Protein AF-A0A381XLC1-F1 (afdb_monomer_lite)

Structure (mmCIF, N/CA/C/O backbone):
data_AF-A0A381XLC1-F1
#
_entry.id   AF-A0A381XLC1-F1
#
loop_
_atom_site.group_PDB
_atom_site.id
_atom_site.type_symbol
_atom_site.label_atom_id
_atom_site.label_alt_id
_atom_site.label_comp_id
_atom_site.label_asym_id
_atom_site.label_entity_id
_atom_site.label_seq_id
_atom_site.pdbx_PDB_ins_code
_atom_site.Cartn_x
_atom_site.Cartn_y
_atom_site.Cartn_z
_atom_site.occupancy
_atom_site.B_iso_or_equiv
_atom_site.auth_seq_id
_atom_site.auth_comp_id
_atom_site.auth_asym_id
_atom_site.auth_atom_id
_atom_site.pdbx_PDB_model_num
ATOM 1 N N . MET A 1 1 ? 2.297 9.212 -5.713 1.00 92.44 1 MET A N 1
ATOM 2 C CA . MET A 1 1 ? 2.048 8.105 -4.776 1.00 92.44 1 MET A CA 1
ATOM 3 C C . MET A 1 1 ? 1.481 8.548 -3.441 1.00 92.44 1 MET A C 1
ATOM 5 O O . MET A 1 1 ? 0.341 8.206 -3.186 1.00 92.44 1 MET A O 1
ATOM 9 N N . GLU A 1 2 ? 2.178 9.352 -2.622 1.00 97.31 2 GLU A N 1
ATOM 10 C CA . GLU A 1 2 ? 1.662 9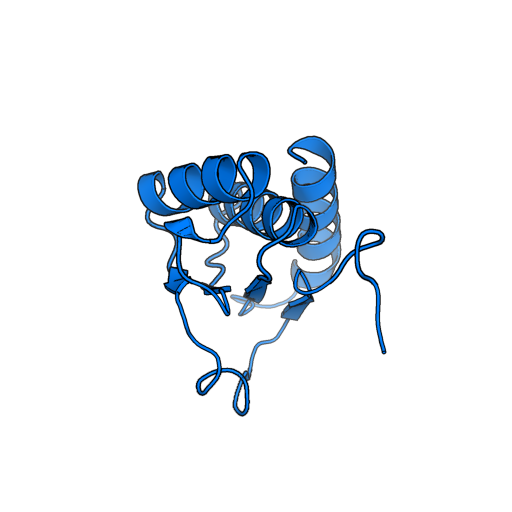.772 -1.294 1.00 97.31 2 GLU A CA 1
ATOM 11 C C . GLU A 1 2 ? 0.207 10.287 -1.352 1.00 97.31 2 GLU A C 1
ATOM 13 O O . GLU A 1 2 ? -0.663 9.784 -0.649 1.00 97.31 2 GLU A O 1
ATOM 18 N N . THR A 1 3 ? -0.086 11.232 -2.254 1.00 98.25 3 THR A N 1
ATOM 19 C CA . THR A 1 3 ? -1.436 11.793 -2.438 1.00 98.25 3 THR A CA 1
ATOM 20 C C . THR A 1 3 ? -2.466 10.759 -2.898 1.00 98.25 3 THR A C 1
ATOM 22 O O . THR A 1 3 ? -3.609 10.793 -2.445 1.00 98.25 3 THR A O 1
ATOM 25 N N . ALA A 1 4 ? -2.078 9.838 -3.783 1.00 97.81 4 ALA A N 1
ATOM 26 C CA . ALA A 1 4 ? -2.965 8.793 -4.286 1.00 97.81 4 ALA A CA 1
ATOM 27 C C . ALA A 1 4 ? -3.289 7.781 -3.179 1.00 97.81 4 ALA A C 1
ATOM 29 O O . ALA A 1 4 ? -4.461 7.546 -2.901 1.00 97.81 4 ALA A O 1
ATOM 30 N N . GLY A 1 5 ? -2.276 7.295 -2.455 1.00 98.31 5 GLY A N 1
ATOM 31 C CA . GLY A 1 5 ? -2.464 6.431 -1.289 1.00 98.31 5 GLY A CA 1
ATOM 32 C C . GLY A 1 5 ? -3.323 7.077 -0.201 1.00 98.31 5 GLY A C 1
ATOM 33 O O . GLY A 1 5 ? -4.232 6.439 0.328 1.00 98.31 5 GLY A O 1
ATOM 34 N N . LYS A 1 6 ? -3.111 8.370 0.083 1.00 98.56 6 LYS A N 1
ATOM 35 C CA . LYS A 1 6 ? -3.969 9.131 1.002 1.00 98.56 6 LYS A CA 1
ATOM 36 C C . LYS A 1 6 ? -5.427 9.136 0.538 1.00 98.56 6 LYS A C 1
ATOM 38 O O . LYS A 1 6 ? -6.311 8.824 1.326 1.00 98.56 6 LYS A O 1
ATOM 43 N N . SER A 1 7 ? -5.661 9.436 -0.738 1.00 98.56 7 SER A N 1
ATOM 44 C CA . SER A 1 7 ? -7.011 9.495 -1.312 1.00 98.56 7 SER A CA 1
ATOM 45 C C . SER A 1 7 ? -7.714 8.133 -1.257 1.00 98.56 7 SER A C 1
ATOM 47 O O . SER A 1 7 ? -8.891 8.064 -0.916 1.00 98.56 7 SER A O 1
ATOM 49 N N . ILE A 1 8 ? -6.988 7.040 -1.526 1.00 98.31 8 ILE A N 1
ATOM 50 C CA . ILE A 1 8 ? -7.498 5.666 -1.398 1.00 98.31 8 ILE A CA 1
ATOM 51 C C . ILE A 1 8 ? -7.885 5.370 0.056 1.00 98.31 8 ILE A C 1
ATOM 53 O O . ILE A 1 8 ? -8.971 4.853 0.315 1.00 98.31 8 ILE A O 1
ATOM 57 N N . SER A 1 9 ? -7.020 5.723 1.013 1.00 98.25 9 SER A N 1
ATOM 58 C CA . SER A 1 9 ? -7.297 5.535 2.439 1.00 98.25 9 SER A CA 1
ATOM 59 C C . SER A 1 9 ? -8.531 6.318 2.886 1.00 98.25 9 SER A C 1
ATOM 61 O O . SER A 1 9 ? -9.370 5.765 3.588 1.00 98.25 9 SER A O 1
ATOM 63 N N . GLU A 1 10 ? -8.655 7.589 2.503 1.00 98.00 10 GLU A N 1
ATOM 64 C CA . GLU A 1 10 ? -9.802 8.433 2.861 1.00 98.00 10 GLU A CA 1
ATOM 65 C C . GLU A 1 10 ? -11.103 7.899 2.255 1.00 98.00 10 GLU A C 1
ATOM 67 O O . GLU A 1 10 ? -12.119 7.816 2.949 1.00 98.00 10 GLU A O 1
ATOM 72 N N . PHE A 1 11 ? -11.055 7.464 0.991 1.00 97.81 11 PHE A N 1
ATOM 73 C CA . PHE A 1 11 ? -12.180 6.809 0.335 1.00 97.81 11 PHE A CA 1
ATOM 74 C C . PHE A 1 11 ? -12.617 5.566 1.112 1.00 97.81 11 PHE A C 1
ATOM 76 O O . PHE A 1 11 ? -13.789 5.458 1.467 1.00 97.81 11 PHE A O 1
ATOM 83 N N . LEU A 1 12 ? -11.694 4.652 1.428 1.00 96.94 12 LEU A N 1
ATOM 84 C CA . LEU A 1 12 ? -12.035 3.420 2.136 1.00 96.94 12 LEU A CA 1
ATOM 85 C C . LEU A 1 12 ? -12.604 3.713 3.530 1.00 96.94 12 LEU A C 1
ATOM 87 O O . LEU A 1 12 ? -13.663 3.194 3.869 1.00 96.94 12 LEU A O 1
ATOM 91 N N . ILE A 1 13 ? -11.972 4.603 4.305 1.00 96.31 13 ILE A N 1
ATOM 92 C CA . ILE A 1 13 ? -12.439 4.999 5.646 1.00 96.31 13 ILE A CA 1
ATOM 93 C C . ILE A 1 13 ? -13.899 5.472 5.614 1.00 96.31 13 ILE A C 1
ATOM 95 O O . ILE A 1 13 ? -14.697 5.056 6.455 1.00 96.31 13 ILE A O 1
ATOM 99 N N . GLY A 1 14 ? -14.280 6.271 4.612 1.00 95.75 14 GLY A N 1
ATOM 100 C CA . GLY A 1 14 ? -15.662 6.732 4.444 1.00 95.75 14 GLY A CA 1
ATOM 101 C C . GLY A 1 14 ? -16.686 5.606 4.233 1.00 95.75 14 GLY A C 1
ATOM 102 O O . GLY A 1 14 ? -17.853 5.774 4.590 1.00 95.75 14 GLY A O 1
ATOM 103 N N . HIS A 1 15 ? -16.259 4.454 3.711 1.00 93.69 15 HIS A N 1
ATOM 104 C CA . HIS A 1 15 ? -17.117 3.299 3.426 1.00 93.69 15 HIS A CA 1
ATOM 105 C C . HIS A 1 15 ? -17.116 2.248 4.539 1.00 93.69 15 HIS A C 1
ATOM 107 O O . HIS A 1 15 ? -18.073 1.485 4.651 1.00 93.69 15 HIS A O 1
ATOM 113 N N . VAL A 1 16 ? -16.076 2.212 5.377 1.00 92.25 16 VAL A N 1
ATOM 114 C CA . VAL A 1 16 ? -15.919 1.174 6.410 1.00 92.25 16 VAL A CA 1
ATOM 115 C C . VAL A 1 16 ? -16.229 1.649 7.829 1.00 92.25 16 VAL A C 1
ATOM 117 O O . VAL A 1 16 ? -16.258 0.837 8.745 1.00 92.25 16 VAL A O 1
ATOM 120 N N . GLN A 1 17 ? -16.517 2.940 8.023 1.00 87.88 17 GLN A N 1
ATOM 121 C CA . GLN A 1 17 ? -16.776 3.543 9.342 1.00 87.88 17 GLN A CA 1
ATOM 122 C C . GLN A 1 17 ? -17.911 2.889 10.157 1.00 87.88 17 GLN A C 1
ATOM 124 O O . GLN A 1 17 ? -17.933 3.020 11.377 1.00 87.88 17 GLN A O 1
ATOM 129 N N . ASN A 1 18 ? -18.845 2.189 9.501 1.00 90.31 18 ASN A N 1
ATOM 130 C CA . ASN A 1 18 ? -19.981 1.516 10.146 1.00 90.31 18 ASN A CA 1
ATOM 131 C C . ASN A 1 18 ? -19.757 0.009 10.366 1.00 90.31 18 ASN A C 1
ATOM 133 O O . ASN A 1 18 ? -20.676 -0.689 10.790 1.00 90.31 18 ASN A O 1
ATOM 137 N N . ILE A 1 19 ? -18.570 -0.505 10.041 1.00 91.69 19 ILE A N 1
ATOM 138 C CA . ILE A 1 19 ? -18.208 -1.913 10.209 1.00 91.69 19 ILE A CA 1
ATOM 139 C C . ILE A 1 19 ? -17.318 -2.007 11.44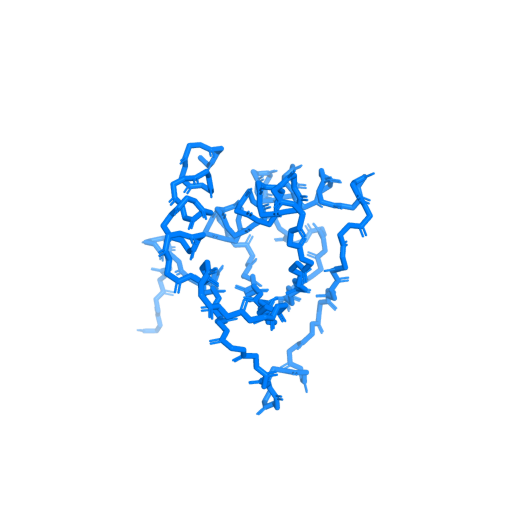6 1.00 91.69 19 ILE A C 1
ATOM 141 O O . ILE A 1 19 ? -16.331 -1.282 11.561 1.00 91.69 19 ILE A O 1
ATOM 145 N N . ASP A 1 20 ? -17.666 -2.881 12.392 1.00 90.94 20 ASP A N 1
ATOM 146 C CA . ASP A 1 20 ? -16.808 -3.122 13.554 1.00 90.94 20 ASP A CA 1
ATOM 147 C C . ASP A 1 20 ? -15.561 -3.896 13.109 1.00 90.94 20 ASP A C 1
ATOM 149 O O . ASP A 1 20 ? -15.666 -5.023 12.631 1.00 90.94 20 ASP A O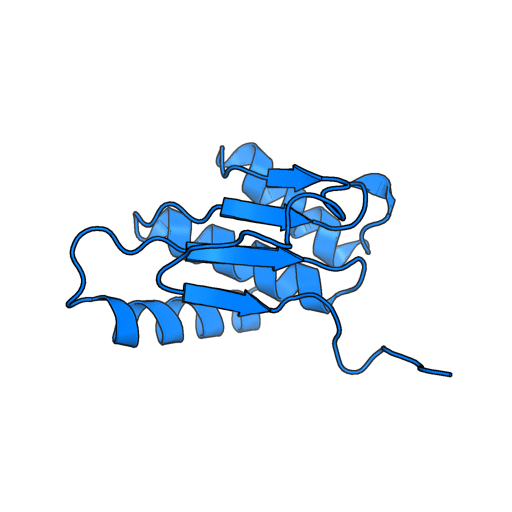 1
ATOM 153 N N . LYS A 1 21 ? -14.385 -3.274 13.262 1.00 90.25 21 LYS A N 1
ATOM 154 C CA . LYS A 1 21 ? -13.061 -3.844 12.940 1.00 90.25 21 LYS A CA 1
ATOM 155 C C . LYS A 1 21 ? -12.986 -4.467 11.532 1.00 90.25 21 LYS A C 1
ATOM 157 O O . LYS A 1 21 ? -12.721 -5.665 11.415 1.00 90.25 21 LYS A O 1
ATOM 162 N N . PRO A 1 22 ? -13.156 -3.666 10.464 1.00 95.50 22 PRO A N 1
ATOM 163 C CA . PRO A 1 22 ? -13.119 -4.176 9.101 1.00 95.50 22 PRO A CA 1
ATOM 164 C C . PRO A 1 22 ? -11.743 -4.763 8.789 1.00 95.50 22 PRO A C 1
ATOM 166 O O . PRO A 1 22 ? -10.699 -4.156 9.053 1.00 95.50 22 PRO A O 1
ATOM 169 N N . THR A 1 23 ? -11.751 -5.946 8.196 1.00 94.81 23 THR A N 1
ATOM 170 C CA . THR A 1 23 ? -10.559 -6.616 7.690 1.00 94.81 23 THR A CA 1
ATOM 171 C C . THR A 1 23 ? -10.221 -6.072 6.304 1.00 94.81 23 THR A C 1
ATOM 173 O O . THR A 1 23 ? -11.059 -6.038 5.403 1.00 94.81 23 THR A O 1
ATOM 176 N N . ILE A 1 24 ? -8.979 -5.612 6.127 1.00 96.69 24 ILE A N 1
ATOM 177 C CA . ILE A 1 24 ? -8.525 -4.972 4.886 1.00 96.69 24 ILE A CA 1
ATOM 178 C C . ILE A 1 24 ? -7.294 -5.707 4.362 1.00 96.69 24 ILE A C 1
ATOM 180 O O . ILE A 1 24 ? -6.262 -5.755 5.036 1.00 96.69 24 ILE A O 1
ATOM 184 N N . ALA A 1 25 ? -7.395 -6.237 3.148 1.00 95.88 25 ALA A N 1
ATOM 185 C CA . ALA A 1 25 ? -6.257 -6.746 2.400 1.00 95.88 25 ALA A CA 1
ATOM 186 C C . ALA A 1 25 ? -5.829 -5.752 1.321 1.00 95.88 25 ALA A C 1
ATOM 188 O O . ALA A 1 25 ? -6.650 -5.064 0.714 1.00 95.88 25 ALA A O 1
ATOM 189 N N . ILE A 1 26 ? -4.528 -5.701 1.058 1.00 97.25 26 ILE A N 1
ATOM 190 C CA . ILE A 1 26 ? -3.947 -4.911 -0.027 1.00 97.25 26 ILE A CA 1
ATOM 191 C C . ILE A 1 26 ? -3.076 -5.848 -0.845 1.00 97.25 26 ILE A C 1
ATOM 193 O O . ILE A 1 26 ? -2.107 -6.397 -0.324 1.00 97.25 26 ILE A O 1
ATOM 197 N N . VAL A 1 27 ? -3.418 -6.049 -2.112 1.00 96.44 27 VAL A N 1
ATOM 198 C CA . VAL A 1 27 ? -2.674 -6.947 -2.997 1.00 96.44 27 VAL A CA 1
ATOM 199 C C . VAL A 1 27 ? -1.774 -6.112 -3.896 1.00 96.44 27 VAL A C 1
ATOM 201 O O . VAL A 1 27 ? -2.243 -5.265 -4.642 1.00 96.44 27 VAL A O 1
ATOM 204 N N . CYS A 1 28 ? -0.469 -6.329 -3.818 1.00 96.81 28 CYS A N 1
ATOM 205 C CA . CYS A 1 28 ? 0.550 -5.480 -4.416 1.00 96.81 28 CYS A CA 1
ATOM 206 C C . CYS A 1 28 ? 1.315 -6.213 -5.522 1.00 96.81 28 CYS A C 1
ATOM 208 O O . CYS A 1 28 ? 1.847 -7.304 -5.313 1.00 96.81 28 CYS A O 1
ATOM 210 N N . GLY A 1 29 ? 1.414 -5.576 -6.690 1.00 95.94 29 GLY A N 1
ATOM 211 C CA . GLY A 1 29 ? 2.317 -5.964 -7.773 1.00 95.94 29 GLY A CA 1
ATOM 212 C C . GLY A 1 29 ? 3.737 -5.410 -7.613 1.00 95.94 29 GLY A C 1
ATOM 213 O O . GLY A 1 29 ? 4.120 -4.875 -6.575 1.00 95.94 29 GLY A O 1
ATOM 214 N N . LYS A 1 30 ? 4.523 -5.481 -8.692 1.00 95.44 30 LYS A N 1
ATOM 215 C CA . LYS A 1 30 ? 5.913 -4.982 -8.714 1.00 95.44 30 LYS A CA 1
ATOM 216 C C . LYS A 1 30 ? 6.060 -3.488 -9.032 1.00 95.44 30 LYS A C 1
ATOM 218 O O . LYS A 1 30 ? 7.068 -2.873 -8.698 1.00 95.44 30 LYS A O 1
ATOM 223 N N . GLY A 1 31 ? 5.099 -2.930 -9.770 1.00 95.94 31 GLY A N 1
ATOM 224 C CA . GLY A 1 31 ? 5.196 -1.590 -10.357 1.00 95.94 31 GLY A CA 1
ATOM 225 C C . GLY A 1 31 ? 4.695 -0.477 -9.441 1.00 95.94 31 GLY A C 1
ATOM 226 O O . GLY A 1 31 ? 4.265 -0.719 -8.324 1.00 95.94 31 GLY A O 1
ATOM 227 N N . ASN A 1 32 ? 4.664 0.755 -9.949 1.00 97.06 32 ASN A N 1
ATOM 228 C CA . ASN A 1 32 ? 4.253 1.926 -9.162 1.00 97.06 32 ASN A CA 1
ATOM 229 C C . ASN A 1 32 ? 2.809 1.855 -8.630 1.00 97.06 32 ASN A C 1
ATOM 231 O O . ASN A 1 32 ? 2.525 2.479 -7.615 1.00 97.06 32 ASN A O 1
ATOM 235 N N . ASN A 1 33 ? 1.932 1.051 -9.245 1.00 97.12 33 ASN A N 1
ATOM 236 C CA . ASN A 1 33 ? 0.580 0.815 -8.726 1.00 97.12 33 ASN A CA 1
ATOM 237 C C . ASN A 1 33 ? 0.598 0.196 -7.319 1.00 97.12 33 ASN A C 1
ATOM 239 O O . ASN A 1 33 ? -0.199 0.566 -6.461 1.00 97.12 33 ASN A O 1
ATOM 243 N N . SER A 1 34 ? 1.556 -0.695 -7.039 1.00 97.25 34 SER A N 1
ATOM 244 C CA . SER A 1 34 ? 1.683 -1.272 -5.700 1.00 97.25 34 SER A CA 1
ATOM 245 C C . SER A 1 34 ? 2.159 -0.251 -4.684 1.00 97.25 34 SER A C 1
ATOM 247 O O . SER A 1 34 ? 1.793 -0.310 -3.516 1.00 97.25 34 SER A O 1
ATOM 249 N N . GLY A 1 35 ? 2.919 0.741 -5.133 1.00 98.06 35 GLY A N 1
ATOM 250 C CA . GLY A 1 35 ? 3.319 1.853 -4.304 1.00 98.06 35 GLY A CA 1
ATOM 251 C C . GLY A 1 35 ? 2.155 2.741 -3.851 1.00 98.06 35 GLY A C 1
ATOM 252 O O . GLY A 1 35 ? 2.184 3.214 -2.716 1.00 98.06 35 GLY A O 1
ATOM 253 N N . ASP A 1 36 ? 1.102 2.909 -4.659 1.00 98.44 36 ASP A N 1
ATOM 254 C CA . ASP A 1 36 ? -0.140 3.552 -4.204 1.00 98.44 36 ASP A CA 1
ATOM 255 C C . ASP A 1 36 ? -0.832 2.703 -3.123 1.00 98.44 36 ASP A C 1
ATOM 257 O O . ASP A 1 36 ? -1.306 3.247 -2.124 1.00 98.44 36 ASP A O 1
ATOM 261 N N . GLY A 1 37 ? -0.799 1.371 -3.260 1.00 98.44 37 GLY A N 1
ATOM 262 C CA . GLY A 1 37 ? -1.272 0.419 -2.248 1.00 98.44 37 GLY A CA 1
ATOM 263 C C . GLY A 1 37 ? -0.489 0.484 -0.930 1.00 98.44 37 GLY A C 1
ATOM 264 O O . GLY A 1 37 ? -1.087 0.610 0.138 1.00 98.44 37 GLY A O 1
ATOM 265 N N . PHE A 1 38 ? 0.848 0.478 -0.978 1.00 98.69 38 PHE A N 1
ATOM 266 C CA . PHE A 1 38 ? 1.699 0.656 0.206 1.00 98.69 38 PHE A CA 1
ATOM 267 C C . PHE A 1 38 ? 1.477 2.029 0.859 1.00 98.69 38 PHE A C 1
ATOM 269 O O . PHE A 1 38 ? 1.372 2.136 2.081 1.00 98.69 38 PHE A O 1
ATOM 276 N N . ALA A 1 39 ? 1.347 3.091 0.059 1.00 98.69 39 ALA A N 1
ATOM 277 C CA . ALA A 1 39 ? 1.014 4.416 0.569 1.00 98.69 39 ALA A CA 1
ATOM 278 C C . ALA A 1 39 ? -0.357 4.424 1.266 1.00 98.69 39 ALA A C 1
ATOM 280 O O . ALA A 1 39 ? -0.475 4.960 2.367 1.00 98.69 39 ALA A O 1
ATOM 281 N N . ALA A 1 40 ? -1.375 3.785 0.683 1.00 98.75 40 ALA A N 1
ATOM 282 C CA . ALA A 1 40 ? -2.684 3.634 1.314 1.00 98.75 40 ALA A CA 1
ATOM 283 C C . ALA A 1 40 ? -2.592 2.871 2.644 1.00 98.75 40 ALA A C 1
ATOM 285 O O . ALA A 1 40 ? -3.176 3.306 3.634 1.00 98.75 40 ALA A O 1
ATOM 286 N N . ALA A 1 41 ? -1.802 1.794 2.702 1.00 98.62 41 ALA A N 1
ATOM 287 C CA . ALA A 1 41 ? -1.586 1.011 3.918 1.00 98.62 41 ALA A CA 1
ATOM 288 C C . ALA A 1 41 ? -1.035 1.859 5.072 1.00 98.62 41 ALA A C 1
ATOM 290 O O . ALA A 1 41 ? -1.549 1.795 6.188 1.00 98.62 41 ALA A O 1
ATOM 291 N N . LYS A 1 42 ? -0.032 2.702 4.790 1.00 98.50 42 LYS A N 1
ATOM 292 C CA . LYS A 1 42 ? 0.526 3.666 5.748 1.00 98.50 42 LYS A CA 1
ATOM 293 C C . LYS A 1 42 ? -0.566 4.568 6.334 1.00 98.50 42 LYS A C 1
ATOM 295 O O . LYS A 1 42 ? -0.667 4.681 7.554 1.00 98.50 42 LYS A O 1
ATOM 300 N N . PHE A 1 43 ? -1.397 5.187 5.491 1.00 98.56 43 PHE A N 1
ATOM 301 C CA . PHE A 1 43 ? -2.462 6.084 5.957 1.00 98.56 43 PHE A CA 1
ATOM 302 C C . PHE A 1 43 ? -3.572 5.346 6.714 1.00 98.56 43 PHE A C 1
ATOM 304 O O . PHE A 1 43 ? -4.027 5.842 7.747 1.00 98.56 43 PHE A O 1
ATOM 311 N N . LEU A 1 44 ? -3.963 4.152 6.266 1.00 98.25 44 LEU A N 1
ATOM 312 C CA . LEU A 1 44 ? -4.921 3.302 6.974 1.00 98.25 44 LEU A CA 1
ATOM 313 C C . LEU A 1 44 ? -4.402 2.940 8.371 1.00 98.25 44 LEU A C 1
ATOM 315 O O . LEU A 1 44 ? -5.117 3.115 9.359 1.00 98.25 44 LEU A O 1
ATOM 319 N N . HIS A 1 45 ? -3.135 2.536 8.473 1.00 98.19 45 HIS A N 1
ATOM 320 C CA . HIS A 1 45 ? -2.491 2.227 9.748 1.00 98.19 45 HIS A CA 1
ATOM 321 C C . HIS A 1 45 ? -2.416 3.446 10.679 1.00 98.19 45 HIS A C 1
ATOM 323 O O . HIS A 1 45 ? -2.752 3.361 11.863 1.00 98.19 45 HIS A O 1
ATOM 329 N N . SER A 1 46 ? -2.061 4.623 10.153 1.00 97.75 46 SER A N 1
ATOM 330 C CA . SER A 1 46 ? -2.097 5.875 10.923 1.00 97.75 46 SER A CA 1
ATOM 331 C C . SER A 1 46 ? -3.498 6.211 11.455 1.00 97.75 46 SER A C 1
ATOM 333 O O . SER A 1 46 ? -3.611 6.763 12.551 1.00 97.75 46 SER A O 1
ATOM 335 N N . ASN A 1 47 ? -4.553 5.816 10.736 1.00 96.69 47 ASN A N 1
ATOM 336 C CA . ASN A 1 47 ? -5.956 5.946 11.144 1.00 96.69 47 ASN A CA 1
ATOM 337 C C . ASN A 1 47 ? -6.479 4.761 11.982 1.00 96.69 47 ASN A C 1
ATOM 339 O O . ASN A 1 47 ? -7.687 4.620 12.145 1.00 96.69 47 ASN A O 1
ATOM 343 N N . LYS A 1 48 ? -5.586 3.944 12.564 1.00 96.12 48 LYS A N 1
ATOM 344 C CA . LYS A 1 48 ? -5.905 2.830 13.483 1.00 96.12 48 LYS A CA 1
ATOM 345 C C . LYS A 1 48 ? -6.597 1.622 12.843 1.00 96.12 48 LYS A C 1
ATOM 347 O O . LYS A 1 48 ? -7.168 0.803 13.560 1.00 96.12 48 LYS A O 1
ATOM 352 N N . TYR A 1 49 ? -6.499 1.476 11.526 1.00 96.81 49 TYR A N 1
ATOM 353 C CA . TYR A 1 49 ? -6.837 0.230 10.840 1.00 96.81 49 TYR A CA 1
ATOM 354 C C . TYR A 1 49 ? -5.623 -0.701 10.786 1.00 96.81 49 TYR A C 1
ATOM 356 O O . TYR A 1 49 ? -4.483 -0.252 10.877 1.00 96.81 49 TYR A O 1
ATOM 364 N N . ASN A 1 50 ? -5.863 -1.996 10.587 1.00 95.94 50 ASN A N 1
ATOM 365 C CA . ASN A 1 50 ? -4.812 -3.014 10.527 1.00 95.94 50 ASN A CA 1
ATOM 366 C C . ASN A 1 50 ? -4.792 -3.685 9.143 1.00 95.94 50 ASN A C 1
ATOM 368 O O . ASN A 1 50 ? -5.275 -4.812 9.015 1.00 95.94 50 ASN A O 1
ATOM 372 N N . PRO A 1 51 ? -4.296 -3.005 8.092 1.00 97.31 51 PRO A N 1
ATOM 373 C CA . PRO A 1 51 ? -4.216 -3.604 6.767 1.00 97.31 51 PRO A CA 1
ATOM 374 C C . PRO A 1 51 ? -3.177 -4.731 6.735 1.00 97.31 51 PRO A C 1
ATOM 376 O O . PRO A 1 51 ? -2.102 -4.616 7.327 1.00 97.31 51 PRO A O 1
ATOM 379 N N . GLN A 1 52 ? -3.480 -5.794 5.992 1.00 96.31 52 GLN A N 1
ATOM 380 C CA . GLN A 1 52 ? -2.524 -6.844 5.653 1.00 96.31 52 GLN A CA 1
ATOM 381 C C . GLN A 1 52 ? -2.148 -6.738 4.178 1.00 96.31 52 GLN A C 1
ATOM 383 O O . GLN A 1 52 ? -3.016 -6.734 3.304 1.00 96.31 52 GLN A O 1
ATOM 388 N N . ILE A 1 53 ? -0.851 -6.644 3.898 1.00 97.44 53 ILE A N 1
ATOM 389 C CA . ILE A 1 53 ? -0.351 -6.496 2.535 1.00 97.44 53 ILE A CA 1
ATOM 390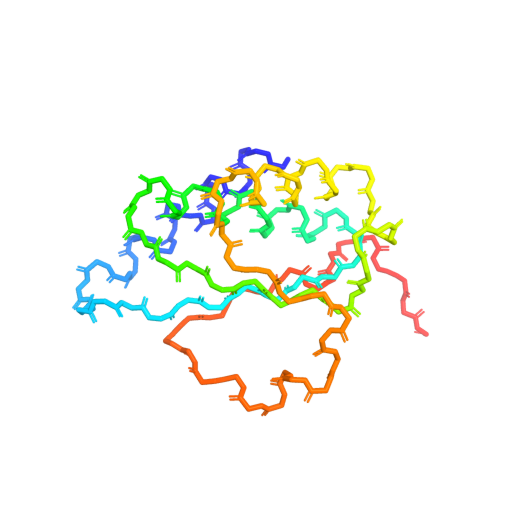 C C . ILE A 1 53 ? 0.148 -7.843 2.012 1.00 97.44 53 ILE A C 1
ATOM 392 O O . ILE A 1 53 ? 0.919 -8.540 2.670 1.00 97.44 53 ILE A O 1
ATOM 396 N N . PHE A 1 54 ? -0.250 -8.168 0.790 1.00 96.25 54 PHE A N 1
ATOM 397 C CA . PHE A 1 54 ? 0.139 -9.355 0.041 1.00 96.25 54 PHE A CA 1
ATOM 398 C C . PHE A 1 54 ? 0.847 -8.909 -1.235 1.00 96.25 54 PHE A C 1
ATOM 400 O O . PHE A 1 54 ? 0.214 -8.464 -2.186 1.00 96.25 54 PHE A O 1
ATOM 407 N N . CYS A 1 55 ? 2.173 -8.977 -1.255 1.00 96.31 55 CYS A N 1
ATOM 408 C CA . CYS A 1 55 ? 2.991 -8.603 -2.398 1.00 96.31 55 CYS A CA 1
ATOM 409 C C . CYS A 1 55 ? 3.401 -9.851 -3.188 1.00 96.31 55 CYS A C 1
ATOM 411 O O . CYS A 1 55 ? 4.061 -10.746 -2.657 1.00 96.31 55 CYS A O 1
ATOM 413 N N . ILE A 1 56 ? 3.053 -9.908 -4.475 1.00 95.00 56 ILE A N 1
ATOM 414 C CA . ILE A 1 56 ? 3.328 -11.088 -5.317 1.00 95.00 56 ILE A CA 1
ATOM 415 C C . ILE A 1 56 ? 4.809 -11.252 -5.682 1.00 95.00 56 ILE A C 1
ATOM 417 O O . ILE A 1 56 ? 5.202 -12.301 -6.183 1.00 95.00 56 ILE A O 1
ATOM 421 N N . CYS A 1 57 ? 5.634 -10.234 -5.437 1.00 94.88 57 CYS A N 1
ATOM 422 C CA . CYS A 1 57 ? 7.075 -10.258 -5.669 1.00 94.88 57 CYS A CA 1
ATOM 423 C C . CYS A 1 57 ? 7.849 -9.998 -4.371 1.00 94.88 57 CYS A C 1
ATOM 425 O O . CYS A 1 57 ? 7.269 -9.655 -3.338 1.00 94.88 57 CYS A O 1
ATOM 427 N N . SER A 1 58 ? 9.170 -10.139 -4.421 1.00 96.75 58 SER A N 1
ATOM 428 C CA . SER A 1 58 ? 10.051 -9.765 -3.316 1.00 96.75 58 SER A CA 1
ATOM 429 C C . SER A 1 58 ? 10.221 -8.244 -3.204 1.00 96.75 58 SER A C 1
ATOM 431 O O . SER A 1 58 ? 9.999 -7.495 -4.158 1.00 96.75 58 SER A O 1
ATOM 433 N N . LEU A 1 59 ? 10.681 -7.778 -2.039 1.00 97.38 59 LEU A N 1
ATOM 434 C CA . LEU A 1 59 ? 10.998 -6.365 -1.784 1.00 97.38 59 LEU A CA 1
ATOM 435 C C . LEU A 1 59 ? 11.999 -5.781 -2.801 1.00 97.38 59 LEU A C 1
ATOM 437 O O . LEU A 1 59 ? 11.914 -4.607 -3.152 1.00 97.38 59 LEU A O 1
ATOM 441 N N . ASN A 1 60 ? 12.941 -6.595 -3.288 1.00 97.06 60 ASN A N 1
ATOM 442 C CA . ASN A 1 60 ? 13.985 -6.160 -4.221 1.00 97.06 60 ASN A CA 1
ATOM 443 C C . ASN A 1 60 ? 13.501 -6.036 -5.671 1.00 97.06 60 ASN A C 1
ATOM 445 O O . ASN A 1 60 ? 14.164 -5.380 -6.471 1.00 97.06 60 ASN A O 1
ATOM 449 N N . GLU A 1 61 ? 12.368 -6.651 -6.004 1.00 97.31 61 GLU A N 1
ATOM 450 C CA . GLU A 1 61 ? 11.752 -6.594 -7.335 1.00 97.31 61 GLU A CA 1
ATOM 451 C C . GLU A 1 61 ? 10.783 -5.416 -7.493 1.00 97.31 61 GLU A C 1
ATOM 453 O O . GLU A 1 61 ? 10.346 -5.123 -8.608 1.00 97.31 61 GLU A O 1
ATOM 458 N N . LEU A 1 62 ? 10.447 -4.741 -6.390 1.00 97.94 62 LEU A N 1
ATOM 459 C CA . LEU A 1 62 ? 9.636 -3.532 -6.413 1.00 97.94 62 LEU A CA 1
ATOM 460 C C . LEU A 1 62 ? 10.350 -2.402 -7.160 1.00 97.94 62 LEU A C 1
ATOM 462 O O . LEU A 1 62 ? 11.570 -2.231 -7.070 1.00 97.94 62 LEU A O 1
ATOM 466 N N . SER A 1 63 ? 9.564 -1.563 -7.836 1.00 97.25 63 SER A N 1
ATOM 467 C CA . SER A 1 63 ? 10.053 -0.275 -8.325 1.00 97.25 63 SER A CA 1
ATOM 468 C C . SER A 1 63 ? 10.605 0.578 -7.175 1.00 97.25 63 SER A C 1
ATOM 470 O O . SER A 1 63 ? 10.262 0.378 -6.008 1.00 97.25 63 SER A O 1
ATOM 472 N N . ASN A 1 64 ? 11.453 1.561 -7.490 1.00 97.81 64 ASN A N 1
ATOM 473 C CA . ASN A 1 64 ? 12.037 2.437 -6.468 1.00 97.81 64 ASN A CA 1
ATOM 474 C C . ASN A 1 64 ? 10.966 3.125 -5.609 1.00 97.81 64 ASN A C 1
ATOM 476 O O . ASN A 1 64 ? 11.086 3.126 -4.384 1.00 97.81 64 ASN A O 1
ATOM 480 N N . ASP A 1 65 ? 9.910 3.637 -6.246 1.00 96.81 65 ASP A N 1
ATOM 481 C CA . ASP A 1 65 ? 8.810 4.301 -5.549 1.00 96.81 65 ASP A CA 1
ATOM 482 C C . ASP A 1 65 ? 8.030 3.308 -4.681 1.00 96.81 65 ASP A C 1
ATOM 484 O O . ASP A 1 65 ? 7.812 3.565 -3.498 1.00 96.81 65 ASP A O 1
ATOM 488 N N . ALA A 1 66 ? 7.663 2.140 -5.221 1.00 98.00 66 ALA A N 1
ATOM 489 C CA . ALA A 1 66 ? 6.949 1.118 -4.459 1.00 98.00 66 ALA A CA 1
ATOM 490 C C . ALA A 1 66 ? 7.764 0.630 -3.254 1.00 98.00 66 ALA A C 1
ATOM 492 O O . ALA A 1 66 ? 7.245 0.551 -2.142 1.00 98.00 66 ALA A O 1
ATOM 493 N N . ARG A 1 67 ? 9.065 0.386 -3.443 1.00 98.62 67 ARG A N 1
ATOM 494 C CA . ARG A 1 67 ? 9.990 -0.028 -2.382 1.00 98.62 67 ARG A CA 1
ATOM 495 C C . ARG A 1 67 ? 10.131 1.026 -1.286 1.00 98.62 67 ARG A C 1
ATOM 497 O O . ARG A 1 67 ? 10.201 0.666 -0.115 1.00 98.62 67 ARG A O 1
ATOM 504 N N . TYR A 1 68 ? 10.146 2.312 -1.639 1.00 98.50 68 TYR A N 1
ATOM 505 C CA . TYR A 1 68 ? 10.192 3.400 -0.658 1.00 98.50 68 TYR A CA 1
ATOM 506 C C . TYR A 1 68 ? 8.995 3.352 0.306 1.00 98.50 68 TYR A C 1
ATOM 508 O O . TYR A 1 68 ? 9.174 3.473 1.518 1.00 98.50 68 TYR A O 1
ATOM 516 N N . PHE A 1 69 ? 7.782 3.110 -0.198 1.00 98.62 69 PHE A N 1
ATOM 517 C CA . PHE A 1 69 ? 6.598 2.982 0.660 1.00 98.62 69 PHE A CA 1
ATOM 518 C C . PHE A 1 69 ? 6.488 1.621 1.348 1.00 98.62 69 PHE A C 1
ATOM 520 O O . PHE A 1 69 ? 6.027 1.566 2.487 1.00 98.62 69 PHE A O 1
ATOM 527 N N . ALA A 1 70 ? 6.951 0.539 0.718 1.00 98.69 70 ALA A N 1
ATOM 528 C CA . ALA A 1 70 ? 7.044 -0.765 1.369 1.00 98.69 70 ALA A CA 1
ATOM 529 C C . ALA A 1 70 ? 7.952 -0.707 2.609 1.00 98.69 70 ALA A C 1
ATOM 531 O O . ALA A 1 70 ? 7.570 -1.202 3.664 1.00 98.69 70 ALA A O 1
ATOM 532 N N . ASN A 1 71 ? 9.103 -0.029 2.519 1.00 98.69 71 ASN A N 1
ATOM 533 C CA . ASN A 1 71 ? 9.992 0.182 3.664 1.00 98.69 71 ASN A CA 1
ATOM 534 C C . ASN A 1 71 ? 9.320 0.995 4.779 1.00 98.69 71 ASN A C 1
ATOM 536 O O . ASN A 1 71 ? 9.384 0.590 5.931 1.00 98.69 71 ASN A O 1
ATOM 540 N N . GLN A 1 72 ? 8.589 2.068 4.451 1.00 98.62 72 GLN A N 1
ATOM 541 C CA . GLN A 1 72 ? 7.808 2.797 5.463 1.00 98.62 72 GLN A CA 1
ATOM 542 C C . GLN A 1 72 ? 6.772 1.900 6.154 1.00 98.62 72 GLN A C 1
ATOM 544 O O . GLN A 1 72 ? 6.581 1.995 7.363 1.00 98.62 72 GLN A O 1
ATOM 549 N N . CYS A 1 73 ? 6.105 1.017 5.406 1.00 98.69 73 CYS A N 1
ATOM 550 C CA . CYS A 1 73 ? 5.160 0.064 5.983 1.00 98.69 73 CYS A CA 1
ATOM 551 C C . CYS A 1 73 ? 5.855 -0.909 6.949 1.00 98.69 73 CYS A C 1
ATOM 553 O O . CYS A 1 73 ? 5.331 -1.155 8.035 1.00 98.69 73 CYS A O 1
ATOM 555 N N . LEU A 1 74 ? 7.040 -1.413 6.586 1.00 98.50 74 LEU A N 1
ATOM 556 C CA . LEU A 1 74 ? 7.864 -2.262 7.452 1.00 98.50 74 LEU A CA 1
ATOM 557 C C . LEU A 1 74 ? 8.296 -1.525 8.727 1.00 98.50 74 LEU A C 1
ATOM 559 O O . LEU A 1 74 ? 8.127 -2.062 9.820 1.00 98.50 74 LEU A O 1
ATOM 563 N N . ASP A 1 75 ? 8.771 -0.284 8.603 1.00 98.44 75 ASP A N 1
ATOM 564 C CA . ASP A 1 75 ? 9.185 0.556 9.737 1.00 98.44 75 ASP A CA 1
ATOM 565 C C . ASP A 1 75 ? 8.020 0.848 10.698 1.00 98.44 75 ASP A C 1
ATOM 567 O O . ASP A 1 75 ? 8.207 0.984 11.907 1.00 98.44 75 ASP A O 1
ATOM 571 N N . MET A 1 76 ? 6.795 0.917 10.169 1.00 98.12 76 MET A N 1
ATOM 572 C CA . MET A 1 76 ? 5.563 1.089 10.944 1.00 98.12 76 MET A CA 1
ATOM 573 C C . MET A 1 76 ? 5.024 -0.218 11.544 1.00 98.12 76 MET A C 1
ATOM 575 O O . MET A 1 76 ? 4.037 -0.173 12.278 1.00 98.12 76 MET A O 1
ATOM 579 N N . GLY A 1 77 ? 5.641 -1.365 11.245 1.00 98.00 77 GLY A N 1
ATOM 580 C CA . GLY A 1 77 ? 5.203 -2.680 11.717 1.00 98.00 77 GLY A CA 1
ATOM 581 C C . GLY A 1 77 ? 3.960 -3.227 11.008 1.00 98.00 77 GLY A C 1
ATOM 582 O O . GLY A 1 77 ? 3.293 -4.112 11.544 1.00 98.00 77 GLY A O 1
ATOM 583 N N . ILE A 1 78 ? 3.627 -2.718 9.818 1.00 98.44 78 ILE A N 1
ATOM 584 C CA . ILE A 1 78 ? 2.504 -3.222 9.018 1.00 98.44 78 ILE A CA 1
ATOM 585 C C . ILE A 1 78 ? 2.862 -4.612 8.480 1.00 98.44 78 ILE A C 1
ATOM 587 O O . ILE A 1 78 ? 3.972 -4.840 8.000 1.00 98.44 78 ILE A O 1
ATOM 591 N N . SER A 1 79 ? 1.917 -5.554 8.547 1.00 95.94 79 SER A N 1
ATOM 592 C CA . SER A 1 79 ? 2.135 -6.923 8.072 1.00 95.94 79 SER A CA 1
ATOM 593 C C . SER A 1 79 ? 2.229 -6.966 6.546 1.00 95.94 79 SER A C 1
ATOM 595 O O . SER A 1 79 ? 1.282 -6.587 5.852 1.00 95.94 79 SER A O 1
ATOM 597 N N . ILE A 1 80 ? 3.361 -7.450 6.027 1.00 97.12 80 ILE A N 1
ATOM 598 C CA . ILE A 1 80 ? 3.597 -7.643 4.592 1.00 97.12 80 ILE A CA 1
ATOM 599 C C . ILE A 1 80 ? 4.048 -9.078 4.344 1.00 97.12 80 ILE A C 1
ATOM 601 O O . ILE A 1 80 ? 5.056 -9.526 4.891 1.00 97.12 80 ILE A O 1
ATOM 605 N N . GLN A 1 81 ? 3.331 -9.785 3.479 1.00 95.00 81 GLN A N 1
ATOM 606 C CA . GLN A 1 81 ? 3.758 -11.063 2.926 1.00 95.00 81 GLN A CA 1
ATOM 607 C C . GLN A 1 81 ? 4.328 -10.834 1.530 1.00 95.00 81 GLN A C 1
ATOM 609 O O . GLN A 1 81 ? 3.612 -10.391 0.639 1.00 95.00 81 GLN A O 1
ATOM 614 N N . PHE A 1 82 ? 5.612 -11.121 1.336 1.00 95.56 82 PHE A N 1
ATOM 615 C CA . PHE A 1 82 ? 6.257 -11.055 0.024 1.00 95.56 82 PHE A CA 1
ATOM 616 C C . PHE A 1 82 ? 6.228 -12.415 -0.677 1.00 95.56 82 PHE A C 1
ATOM 618 O O . PHE A 1 82 ? 6.166 -13.456 -0.022 1.00 95.56 82 PHE A O 1
ATOM 625 N N . SER A 1 83 ? 6.31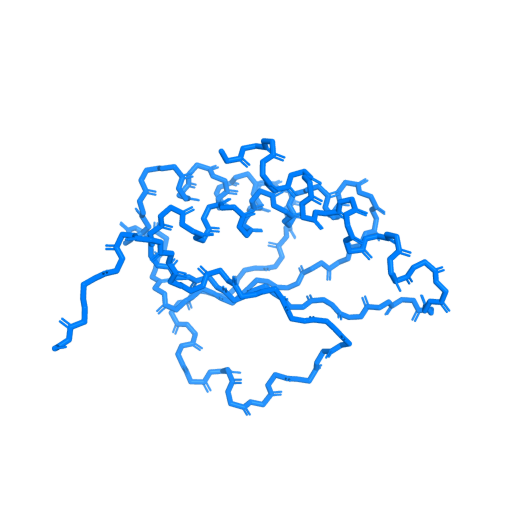5 -12.399 -2.007 1.00 91.81 83 SER A N 1
ATOM 626 C CA . SER A 1 83 ? 6.307 -13.597 -2.858 1.00 91.81 83 SER A CA 1
ATOM 627 C C . SER A 1 83 ? 5.094 -14.515 -2.620 1.00 91.81 83 SER A C 1
ATOM 629 O O . SER A 1 83 ? 5.195 -15.738 -2.697 1.00 91.81 83 SER A O 1
ATOM 631 N N . CYS A 1 84 ? 3.929 -13.935 -2.318 1.00 80.56 84 CYS A N 1
ATOM 632 C CA . CYS A 1 84 ? 2.762 -14.653 -1.797 1.00 80.56 84 CYS A CA 1
ATOM 633 C C . CYS A 1 84 ? 1.787 -15.173 -2.875 1.00 80.56 84 CYS A C 1
ATOM 635 O O . CYS A 1 84 ? 0.587 -15.257 -2.622 1.00 80.56 84 CYS A O 1
ATOM 637 N N . ILE A 1 85 ? 2.273 -15.525 -4.070 1.00 72.25 85 ILE A N 1
ATOM 638 C CA . ILE A 1 85 ? 1.440 -15.918 -5.231 1.00 72.25 85 ILE A CA 1
ATOM 639 C C . ILE A 1 85 ? 0.426 -17.030 -4.896 1.00 72.25 85 ILE A C 1
ATOM 641 O O . ILE A 1 85 ? -0.685 -17.003 -5.408 1.00 72.25 85 ILE A O 1
ATOM 645 N N . ASN A 1 86 ? 0.763 -17.943 -3.980 1.00 66.94 86 ASN A N 1
ATOM 646 C CA . ASN A 1 86 ? -0.091 -19.079 -3.601 1.00 66.94 86 ASN A CA 1
ATOM 647 C C . ASN A 1 86 ? -1.039 -18.803 -2.415 1.00 66.94 86 ASN A C 1
ATOM 649 O O . ASN A 1 86 ? -1.753 -19.703 -1.990 1.00 66.94 86 ASN A O 1
ATOM 653 N N . VAL A 1 87 ? -0.998 -17.607 -1.816 1.00 64.56 87 VAL A N 1
ATOM 654 C CA . VAL A 1 87 ? -1.793 -17.258 -0.614 1.00 64.56 87 VAL A CA 1
ATOM 655 C C . VAL A 1 87 ? -3.066 -16.484 -0.988 1.00 64.56 87 VAL A C 1
ATOM 657 O O . VAL A 1 87 ? -3.944 -16.272 -0.157 1.00 64.56 87 VAL A O 1
ATOM 660 N N . ILE A 1 88 ? -3.175 -16.062 -2.249 1.00 64.88 88 ILE A N 1
ATOM 661 C CA . ILE A 1 88 ? -4.215 -15.143 -2.724 1.00 64.88 88 ILE A CA 1
ATOM 662 C C . ILE A 1 88 ? -5.561 -15.853 -2.949 1.00 64.88 88 ILE A C 1
ATOM 664 O O . ILE A 1 88 ? -6.605 -15.223 -2.800 1.00 64.88 88 ILE A O 1
ATOM 668 N N . ASP A 1 89 ? -5.563 -17.158 -3.232 1.00 64.56 89 ASP A N 1
ATOM 669 C CA . ASP A 1 89 ? -6.770 -17.889 -3.650 1.00 64.56 89 ASP A CA 1
ATOM 670 C C . ASP A 1 89 ? -7.877 -17.964 -2.573 1.00 64.56 89 ASP A C 1
ATOM 672 O O . ASP A 1 89 ? -9.048 -18.119 -2.911 1.00 64.56 89 ASP A O 1
ATOM 676 N N . ASP A 1 90 ? -7.534 -17.771 -1.293 1.00 68.75 90 ASP A N 1
ATOM 677 C CA . ASP A 1 90 ? -8.464 -17.813 -0.150 1.00 68.75 90 ASP A CA 1
ATOM 678 C C . ASP A 1 90 ? -8.594 -16.463 0.592 1.00 68.75 90 ASP A C 1
ATOM 680 O O . ASP A 1 90 ? -8.962 -16.417 1.772 1.00 68.75 90 ASP A O 1
ATOM 684 N N . LEU A 1 91 ? -8.302 -15.338 -0.075 1.00 76.25 91 LEU A N 1
ATOM 685 C CA . LEU A 1 91 ? -8.435 -13.989 0.496 1.00 76.25 91 LEU A CA 1
ATOM 686 C C . LEU A 1 91 ? -9.888 -13.689 0.918 1.00 76.25 91 LEU A C 1
ATOM 688 O O . LEU A 1 91 ? -10.720 -13.259 0.121 1.00 76.25 91 LEU A O 1
ATOM 692 N N . LYS A 1 92 ? -10.184 -13.870 2.209 1.00 85.88 92 LYS A N 1
ATOM 693 C CA . LYS A 1 92 ? -11.454 -13.492 2.847 1.00 85.88 92 LYS A CA 1
ATOM 694 C C . LYS A 1 92 ? -11.256 -12.259 3.719 1.00 85.88 92 LYS A C 1
ATOM 696 O O . LYS A 1 92 ? -10.868 -12.374 4.877 1.00 85.88 92 LYS A O 1
ATOM 701 N N . TYR A 1 93 ? -11.517 -11.096 3.134 1.00 91.62 93 TYR A N 1
ATOM 702 C CA . TYR A 1 93 ? -11.447 -9.793 3.790 1.00 91.62 93 TYR A CA 1
ATOM 703 C C . TYR A 1 93 ? -12.702 -8.995 3.442 1.00 91.62 93 TYR A C 1
ATOM 705 O O . TYR A 1 93 ? -13.261 -9.172 2.360 1.00 91.62 93 TYR A O 1
ATOM 713 N N . ASP A 1 94 ? -13.127 -8.106 4.337 1.00 93.31 94 ASP A N 1
ATOM 714 C CA . ASP A 1 94 ? -14.265 -7.215 4.087 1.00 93.31 94 ASP A CA 1
ATOM 715 C C . ASP A 1 94 ? -13.972 -6.284 2.902 1.00 93.31 94 ASP A C 1
ATOM 717 O O . ASP A 1 94 ? -14.865 -5.960 2.119 1.00 93.31 94 ASP A O 1
ATOM 721 N N . PHE A 1 95 ? -12.700 -5.892 2.747 1.00 94.69 95 PHE A N 1
ATOM 722 C CA . PHE A 1 95 ? -12.229 -5.052 1.651 1.00 94.69 95 PHE A CA 1
ATOM 723 C C . PHE A 1 95 ? -10.883 -5.525 1.113 1.00 94.69 95 PHE A C 1
ATOM 725 O O . PHE A 1 95 ? -9.965 -5.846 1.870 1.00 94.69 95 PHE A O 1
ATOM 732 N N . ILE A 1 96 ? -10.755 -5.495 -0.212 1.00 94.88 96 ILE A N 1
ATOM 733 C CA . ILE A 1 96 ? -9.512 -5.779 -0.927 1.00 94.88 96 ILE A CA 1
ATOM 734 C C . ILE A 1 96 ? -9.168 -4.561 -1.783 1.00 94.88 96 ILE A C 1
ATOM 736 O O . ILE A 1 96 ? -9.968 -4.135 -2.615 1.00 94.88 96 ILE A O 1
ATOM 740 N N . ILE A 1 97 ? -7.975 -4.005 -1.580 1.00 96.38 97 ILE A N 1
ATOM 741 C CA . ILE A 1 97 ? -7.397 -2.975 -2.447 1.00 96.38 97 ILE A CA 1
ATOM 742 C C . ILE A 1 97 ? -6.503 -3.672 -3.475 1.00 96.38 97 ILE A C 1
ATOM 744 O O . ILE A 1 97 ? -5.502 -4.290 -3.106 1.00 96.38 97 ILE A O 1
ATOM 748 N N . ASP A 1 98 ? -6.851 -3.557 -4.757 1.00 95.19 98 ASP A N 1
ATOM 749 C CA . ASP A 1 98 ? -6.045 -4.081 -5.862 1.00 95.19 98 ASP A CA 1
ATOM 750 C C . ASP A 1 98 ? -4.969 -3.070 -6.297 1.00 95.19 98 ASP A C 1
ATOM 752 O O . ASP A 1 98 ? -5.245 -2.039 -6.910 1.00 95.19 98 ASP A O 1
ATOM 756 N N . GLY A 1 99 ? -3.723 -3.392 -5.962 1.00 95.62 99 GLY A N 1
ATOM 757 C CA . GLY A 1 99 ? -2.494 -2.705 -6.346 1.00 95.62 99 GLY A CA 1
ATOM 758 C C . GLY A 1 99 ? -1.615 -3.536 -7.294 1.00 95.62 99 GLY A C 1
ATOM 759 O O . GLY A 1 99 ? -0.402 -3.314 -7.349 1.00 95.62 99 GLY A O 1
ATOM 760 N N . LEU A 1 100 ? -2.170 -4.511 -8.026 1.00 94.50 100 LEU A N 1
ATOM 761 C CA . LEU A 1 100 ? -1.407 -5.431 -8.880 1.00 94.50 100 LEU A CA 1
ATOM 762 C C . LEU A 1 100 ? -0.851 -4.748 -10.132 1.00 94.50 100 LEU A C 1
ATOM 764 O O . LEU A 1 100 ? 0.365 -4.670 -10.328 1.00 94.50 100 LEU A O 1
ATOM 768 N N . LEU A 1 101 ? -1.741 -4.249 -10.989 1.00 94.44 101 LEU A N 1
ATOM 769 C CA . LEU A 1 101 ? -1.403 -3.702 -12.301 1.00 94.44 101 LEU A CA 1
ATOM 770 C C . LEU A 1 101 ? -1.980 -2.298 -12.451 1.00 94.44 101 LEU A C 1
ATOM 772 O O . LEU A 1 101 ? -3.111 -2.034 -12.067 1.00 94.44 101 LEU A O 1
ATOM 776 N N . GLY A 1 102 ? -1.185 -1.403 -13.032 1.00 92.44 102 GLY A N 1
ATOM 777 C CA . GLY A 1 102 ? -1.611 -0.049 -13.379 1.00 92.44 102 GLY A CA 1
ATOM 778 C C . GLY A 1 102 ? -1.479 0.207 -14.876 1.00 92.44 102 GLY A C 1
ATOM 779 O O . GLY A 1 102 ? -1.282 -0.710 -15.670 1.00 92.44 102 GLY A O 1
ATOM 780 N N . THR A 1 103 ? -1.492 1.478 -15.263 1.00 92.81 103 THR A N 1
ATOM 781 C CA . THR A 1 103 ? -1.426 1.916 -16.670 1.00 92.81 103 THR A CA 1
ATOM 782 C C . THR A 1 103 ? -0.136 1.534 -17.402 1.00 92.81 103 THR A C 1
ATOM 784 O O . THR A 1 103 ? -0.106 1.548 -18.626 1.00 92.81 103 THR A O 1
ATOM 787 N N . GLY A 1 104 ? 0.928 1.187 -16.671 1.00 89.06 104 GLY A N 1
ATOM 788 C CA . GLY A 1 104 ? 2.206 0.744 -17.237 1.00 89.06 104 GLY A CA 1
ATOM 789 C C . GLY A 1 104 ? 2.257 -0.736 -17.623 1.00 89.06 104 GLY A C 1
ATOM 790 O O . GLY A 1 104 ? 3.318 -1.214 -18.020 1.00 89.06 104 GLY A O 1
ATOM 791 N N . VAL A 1 105 ? 1.164 -1.488 -17.466 1.00 90.44 105 VAL A N 1
ATOM 792 C CA . VAL A 1 105 ? 1.127 -2.882 -17.913 1.00 90.44 105 VAL A CA 1
ATOM 793 C C . VAL A 1 105 ? 1.114 -2.952 -19.440 1.00 90.44 105 VAL A C 1
ATOM 795 O O . VAL A 1 105 ? 0.409 -2.206 -20.113 1.00 90.44 105 VAL A O 1
ATOM 798 N N . THR A 1 106 ? 1.891 -3.874 -19.996 1.00 86.75 106 THR A N 1
ATOM 799 C CA . THR A 1 106 ? 1.769 -4.308 -21.389 1.00 86.75 106 THR A CA 1
ATOM 800 C C . THR A 1 106 ? 1.444 -5.792 -21.349 1.00 86.75 106 THR A C 1
ATOM 802 O O . THR A 1 106 ? 2.179 -6.562 -20.729 1.00 86.75 106 THR A O 1
ATOM 805 N N . GLY A 1 107 ? 0.292 -6.162 -21.903 1.00 84.12 107 GLY A N 1
ATOM 806 C CA . GLY A 1 107 ? -0.167 -7.548 -21.951 1.00 84.12 107 GLY A CA 1
ATOM 807 C C . GLY A 1 107 ? 0.429 -8.327 -23.129 1.00 84.12 107 GLY A C 1
ATOM 808 O O . GLY A 1 107 ? 1.164 -7.741 -23.930 1.00 84.12 107 GLY A O 1
ATOM 809 N N . PRO A 1 108 ? 0.127 -9.634 -23.228 1.00 67.31 108 PRO A N 1
ATOM 810 C CA . PRO A 1 108 ? 0.221 -10.357 -24.494 1.00 67.31 108 PRO A CA 1
ATOM 811 C C . PRO A 1 108 ? -0.678 -9.746 -25.580 1.00 67.31 108 PRO A C 1
ATOM 813 O O . PRO A 1 108 ? -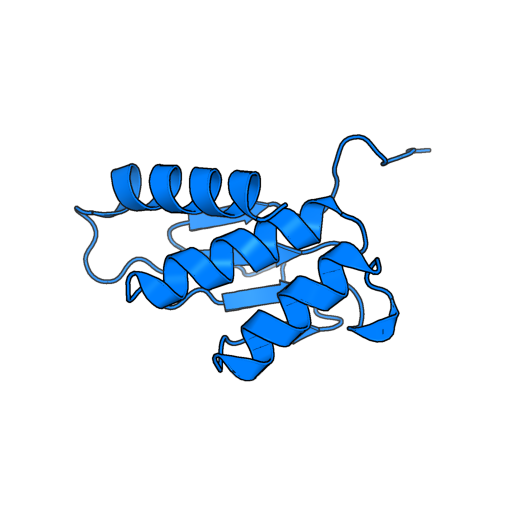1.675 -9.072 -25.225 1.00 67.31 108 PRO A O 1
#

Organism: NCBI:txid408172

Radius of gyration: 12.91 Å; chains: 1; bounding box: 34×31×38 Å

pLDDT: mean 93.74, std 8.0, range [64.56, 98.75]

Secondary structure (DSSP, 8-state):
-HHHHHHHHHHHHHHHTTSSS--EEEEE-SSHHHHHHHHHHHHHHHTT--EEEEESS-GGGS-HHHHHHHHHHHHTT-EEEES-TTTGGG---SEEEEES--TT----

Foldseek 3Di:
DLVLLLVVLVVVCVVCVPPDQFAEEEEAAQECLNLSSLSVCLNNVVVVHQYAYEYLADLVSHDPSSNVSVVVCVVSVHHYDHNPPPVPPPDDGPYYHYSHDDPPDDDD

Sequence (108 aa):
METAGKSISEFLIGHVQNIDKPTIAIVCGKGNNSGDGFAAAKFLHSNKYNPQIFCICSLNELSNDARYFANQCLDMGISIQFSCINVIDDLKYDFIIDGLLGTGVTGP

InterPro domains:
  IPR004443 YjeF N-terminal domain [PF03853] (1-107)
  IPR004443 YjeF N-terminal domain [PS51385] (1-108)
  IPR036652 YjeF N-terminal domain superfamily [G3DSA:3.40.50.10260] (1-108)
  IPR036652 YjeF N-terminal domain superfamily [SSF64153] (1-108)